Protein AF-A0A946E7R5-F1 (afdb_monomer)

pLDDT: mean 82.39, std 11.54, range [50.66, 95.69]

Structure (mmCIF, N/CA/C/O backbone):
data_AF-A0A946E7R5-F1
#
_entry.id   AF-A0A946E7R5-F1
#
loop_
_atom_site.group_PDB
_atom_site.id
_atom_site.type_symbol
_atom_site.label_atom_id
_atom_site.label_alt_id
_atom_site.label_comp_id
_atom_site.label_asym_id
_atom_site.label_entity_id
_atom_site.label_seq_id
_atom_site.pdbx_PDB_ins_code
_atom_site.Cartn_x
_atom_site.Cartn_y
_atom_site.Cartn_z
_atom_site.occupancy
_atom_site.B_iso_or_equiv
_atom_site.auth_seq_id
_atom_site.auth_comp_id
_atom_site.auth_asym_id
_atom_site.auth_atom_id
_atom_site.pdbx_PDB_model_num
ATOM 1 N N . MET A 1 1 ? -0.684 -18.445 -13.134 1.00 61.75 1 MET A N 1
ATOM 2 C CA . MET A 1 1 ? -0.556 -17.909 -11.759 1.00 61.75 1 MET A CA 1
ATOM 3 C C . MET A 1 1 ? -0.298 -16.400 -11.763 1.00 61.75 1 MET A C 1
ATOM 5 O O . MET A 1 1 ? -1.142 -15.678 -11.256 1.00 61.75 1 MET A O 1
ATOM 9 N N . ALA A 1 2 ? 0.750 -15.891 -12.428 1.00 61.50 2 ALA A N 1
ATOM 10 C CA . ALA A 1 2 ? 1.014 -14.440 -12.523 1.00 61.50 2 ALA A CA 1
ATOM 11 C C . ALA A 1 2 ? -0.125 -13.609 -13.164 1.00 61.50 2 ALA A C 1
ATOM 13 O O . ALA A 1 2 ? -0.419 -12.514 -12.703 1.00 61.50 2 ALA A O 1
ATOM 14 N N . TYR A 1 3 ? -0.816 -14.150 -14.176 1.00 63.28 3 TYR A N 1
ATOM 15 C CA . TYR A 1 3 ? -1.944 -13.479 -14.844 1.00 63.28 3 TYR A CA 1
ATOM 16 C C . TYR A 1 3 ? -3.080 -13.091 -13.882 1.00 63.28 3 TYR A C 1
ATOM 18 O O . TYR A 1 3 ? -3.590 -11.977 -13.950 1.00 63.28 3 TYR A O 1
ATOM 26 N N . GLY A 1 4 ? -3.444 -13.995 -12.965 1.00 66.94 4 GLY A N 1
ATOM 27 C CA . GLY A 1 4 ? -4.511 -13.750 -11.994 1.00 66.94 4 GLY A CA 1
ATOM 28 C C . GLY A 1 4 ? -4.110 -12.706 -10.959 1.00 66.94 4 GLY A C 1
ATOM 29 O O . GLY A 1 4 ? -4.918 -11.852 -10.627 1.00 66.94 4 GLY A O 1
ATOM 30 N N . ILE A 1 5 ? -2.844 -12.720 -10.525 1.00 64.00 5 ILE A N 1
ATOM 31 C CA . ILE A 1 5 ? -2.282 -11.775 -9.546 1.00 64.00 5 ILE A CA 1
ATOM 32 C C . ILE A 1 5 ? -2.181 -10.351 -10.115 1.00 64.00 5 ILE A C 1
ATOM 34 O O . ILE A 1 5 ? -2.288 -9.395 -9.353 1.00 64.00 5 ILE A O 1
ATOM 38 N N . LEU A 1 6 ? -2.045 -10.198 -11.433 1.00 67.06 6 LEU A N 1
ATOM 39 C CA . LEU A 1 6 ? -1.878 -8.902 -12.098 1.00 67.06 6 LEU A CA 1
ATOM 40 C C . LEU A 1 6 ? -3.137 -8.401 -12.826 1.00 67.06 6 LEU A C 1
ATOM 42 O O . LEU A 1 6 ? -3.045 -7.478 -13.635 1.00 67.06 6 LEU A O 1
ATOM 46 N N . ASP A 1 7 ? -4.297 -9.017 -12.576 1.00 65.50 7 ASP A N 1
ATOM 47 C CA . ASP A 1 7 ? -5.580 -8.696 -13.227 1.00 65.50 7 ASP A CA 1
ATOM 48 C C . ASP A 1 7 ? -5.491 -8.669 -14.762 1.00 65.50 7 ASP A C 1
ATOM 50 O O . ASP A 1 7 ? -6.033 -7.795 -15.437 1.00 65.50 7 ASP A O 1
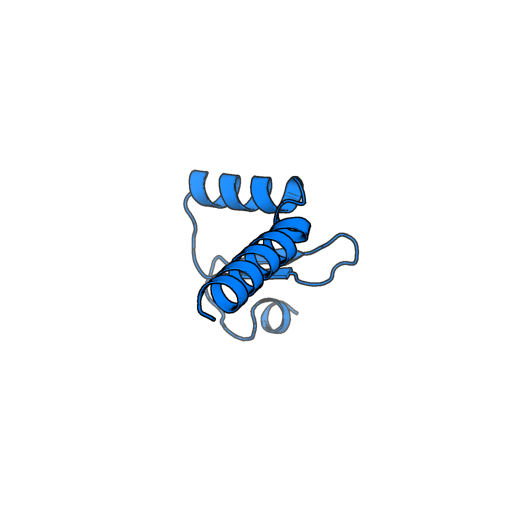ATOM 54 N N . GLY A 1 8 ? -4.730 -9.608 -15.328 1.00 64.44 8 GLY A N 1
ATOM 55 C CA . GLY A 1 8 ? -4.511 -9.726 -16.769 1.00 64.44 8 GLY A CA 1
ATOM 56 C C . GLY A 1 8 ? -3.700 -8.597 -17.412 1.00 64.44 8 GLY A C 1
ATOM 57 O O . GLY A 1 8 ? -3.405 -8.663 -18.605 1.00 64.44 8 GLY A O 1
ATOM 58 N N . LYS A 1 9 ? -3.278 -7.591 -16.642 1.00 63.75 9 LYS A N 1
ATOM 59 C CA . LYS A 1 9 ? -2.426 -6.497 -17.105 1.00 63.75 9 LYS A CA 1
ATOM 60 C C . LYS A 1 9 ? -0.960 -6.875 -16.884 1.00 63.75 9 LYS A C 1
ATOM 62 O O . LYS A 1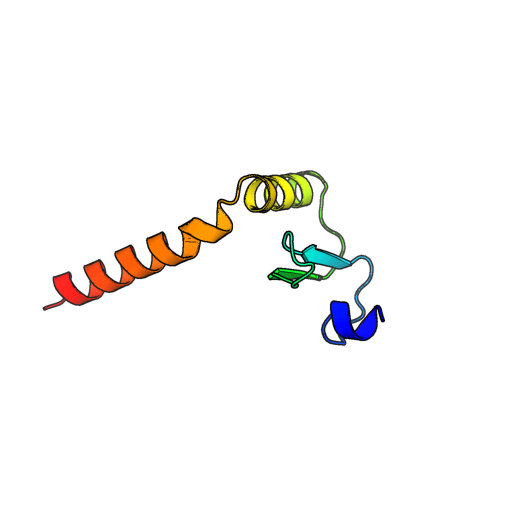 9 ? -0.391 -6.671 -15.814 1.00 63.75 9 LYS A O 1
ATOM 67 N N . LEU A 1 10 ? -0.359 -7.479 -17.905 1.00 63.62 10 LEU A N 1
ATOM 68 C CA . LEU A 1 10 ? 1.025 -7.962 -17.908 1.00 63.62 10 LEU A CA 1
ATOM 69 C C . LEU A 1 10 ? 2.025 -6.818 -18.162 1.00 63.62 10 LEU A C 1
ATOM 71 O O . LEU A 1 10 ? 2.703 -6.802 -19.185 1.00 63.62 10 LEU A O 1
ATOM 75 N N . SER A 1 11 ? 2.118 -5.847 -17.250 1.00 68.69 11 SER A N 1
ATOM 76 C CA . SER A 1 11 ? 3.239 -4.895 -17.257 1.00 68.69 11 SER A CA 1
ATOM 77 C C . SER A 1 11 ? 4.379 -5.410 -16.374 1.00 68.69 11 SER A C 1
ATOM 79 O O . SER A 1 11 ? 4.145 -5.933 -15.282 1.00 68.69 11 SER A O 1
ATOM 81 N N . TYR A 1 12 ? 5.620 -5.298 -16.854 1.00 70.75 12 TYR A N 1
ATOM 82 C CA . TYR A 1 12 ? 6.809 -5.733 -16.121 1.00 70.75 12 TYR A CA 1
ATOM 83 C C . TYR A 1 12 ? 7.713 -4.537 -15.782 1.00 70.75 12 TYR A C 1
ATOM 85 O O . TYR A 1 12 ? 7.962 -3.709 -16.661 1.00 70.75 12 TYR A O 1
ATOM 93 N N . PRO A 1 13 ? 8.247 -4.450 -14.552 1.00 86.25 13 PRO A N 1
ATOM 94 C CA . PRO A 1 13 ? 7.846 -5.214 -13.371 1.00 86.25 13 PRO A CA 1
ATOM 95 C C . PRO A 1 13 ? 6.465 -4.763 -12.858 1.00 86.25 13 PRO A C 1
ATOM 97 O O . PRO A 1 13 ? 6.008 -3.662 -13.159 1.00 86.25 13 PRO A O 1
ATOM 100 N N . SER A 1 14 ? 5.813 -5.615 -12.070 1.00 86.38 14 SER A N 1
ATOM 101 C CA . SER A 1 14 ? 4.609 -5.277 -11.303 1.00 86.38 14 SER A CA 1
ATOM 102 C C . SER A 1 14 ? 4.748 -5.795 -9.875 1.00 86.38 14 SER A C 1
ATOM 104 O O . SER A 1 14 ? 5.407 -6.808 -9.642 1.00 86.38 14 SER A O 1
ATOM 106 N N . TYR A 1 15 ? 4.097 -5.119 -8.931 1.00 89.62 15 TYR A N 1
ATOM 107 C CA . TYR A 1 15 ? 4.176 -5.416 -7.502 1.00 89.62 15 TYR A CA 1
ATOM 108 C C . TYR A 1 15 ? 2.775 -5.675 -6.954 1.00 89.62 15 TYR A C 1
ATOM 110 O O . TYR A 1 15 ? 1.911 -4.805 -7.043 1.00 89.62 15 TYR A O 1
ATOM 118 N N . ALA A 1 16 ? 2.547 -6.852 -6.379 1.00 91.25 16 ALA A N 1
ATOM 119 C CA . ALA A 1 16 ? 1.312 -7.167 -5.667 1.00 91.25 16 ALA A CA 1
ATOM 120 C C . ALA A 1 16 ? 1.554 -7.069 -4.159 1.00 91.25 16 ALA A C 1
ATOM 122 O O . ALA A 1 16 ? 2.487 -7.685 -3.645 1.00 91.25 16 ALA A O 1
ATOM 123 N N . ILE A 1 17 ? 0.713 -6.306 -3.463 1.00 92.81 17 ILE A N 1
ATOM 124 C CA . ILE A 1 17 ? 0.702 -6.243 -2.002 1.00 92.81 17 ILE A CA 1
ATOM 125 C C . ILE A 1 17 ? -0.374 -7.199 -1.499 1.00 92.81 17 ILE A C 1
ATOM 127 O O . ILE A 1 17 ? -1.523 -7.144 -1.948 1.00 92.81 17 ILE A O 1
ATOM 131 N N . MET A 1 18 ? 0.012 -8.075 -0.579 1.00 92.00 18 MET A N 1
ATOM 132 C CA . MET A 1 18 ? -0.849 -9.088 0.023 1.00 92.00 18 MET A CA 1
ATOM 133 C C . MET A 1 18 ? -0.913 -8.878 1.533 1.00 92.00 18 MET A C 1
ATOM 135 O O . MET A 1 18 ? 0.038 -8.366 2.124 1.00 92.00 18 MET A O 1
ATOM 139 N N . ASP A 1 19 ? -2.036 -9.253 2.132 1.00 88.94 19 ASP A N 1
ATOM 140 C CA . ASP A 1 19 ? -2.182 -9.311 3.580 1.00 88.94 19 ASP A CA 1
ATOM 141 C C . ASP A 1 19 ? -1.631 -10.629 4.158 1.00 88.94 19 ASP A C 1
ATOM 143 O O . ASP A 1 19 ? -1.120 -11.501 3.448 1.00 88.94 19 ASP A O 1
ATOM 147 N N . GLU A 1 20 ? -1.752 -10.771 5.475 1.00 88.75 20 GLU A N 1
ATOM 148 C CA . GLU A 1 20 ? -1.299 -11.933 6.246 1.00 88.75 20 GLU A CA 1
ATOM 149 C C . GLU A 1 20 ? -1.997 -13.245 5.836 1.00 88.75 20 GLU A C 1
ATOM 151 O O . GLU A 1 20 ? -1.436 -14.326 6.002 1.00 88.75 20 GLU A O 1
ATOM 156 N N . ASN A 1 21 ? -3.195 -13.158 5.248 1.00 92.12 21 ASN A N 1
ATOM 157 C CA . ASN A 1 21 ? -3.986 -14.294 4.775 1.00 92.12 21 ASN A CA 1
ATOM 158 C C . ASN A 1 21 ? -3.756 -14.591 3.285 1.00 92.12 21 ASN A C 1
ATOM 160 O O . ASN A 1 21 ? -4.524 -15.341 2.682 1.00 92.12 21 ASN A O 1
ATOM 164 N N . GLN A 1 22 ? -2.719 -14.000 2.678 1.00 87.56 22 GLN A N 1
ATOM 165 C CA . GLN A 1 22 ? -2.429 -14.076 1.242 1.00 87.56 22 GLN A CA 1
ATOM 166 C C . GLN A 1 22 ? -3.542 -13.486 0.360 1.00 87.56 22 GLN A C 1
ATOM 168 O O . GLN A 1 22 ? -3.569 -13.717 -0.853 1.00 87.56 22 GLN A O 1
ATOM 173 N N . ALA A 1 23 ? -4.450 -12.694 0.934 1.00 88.81 23 ALA A N 1
ATOM 174 C CA . ALA A 1 23 ? -5.427 -11.957 0.160 1.00 88.81 23 ALA A CA 1
ATOM 175 C C . ALA A 1 23 ? -4.754 -10.724 -0.449 1.00 88.81 23 ALA A C 1
ATOM 177 O O . ALA A 1 23 ? -4.008 -9.985 0.195 1.00 88.81 23 ALA A O 1
ATOM 178 N N . ARG A 1 24 ? -5.001 -10.492 -1.737 1.00 89.75 24 ARG A N 1
ATOM 179 C CA . ARG A 1 24 ? -4.403 -9.374 -2.467 1.00 89.75 24 ARG A CA 1
ATOM 180 C C . ARG A 1 24 ? -5.110 -8.067 -2.118 1.00 89.75 24 ARG A C 1
ATOM 182 O O . ARG A 1 24 ? -6.294 -7.918 -2.406 1.00 89.75 24 ARG A O 1
ATOM 189 N N . LEU A 1 25 ? -4.354 -7.102 -1.600 1.00 90.19 25 LEU A N 1
ATOM 190 C CA . LEU A 1 25 ? -4.844 -5.762 -1.275 1.00 90.19 25 LEU A CA 1
ATOM 191 C C . LEU A 1 25 ? -4.821 -4.842 -2.500 1.00 90.19 25 LEU A C 1
ATOM 193 O O . LEU A 1 25 ? -5.809 -4.181 -2.810 1.00 90.19 25 LEU A O 1
ATOM 197 N N . VAL A 1 26 ? -3.690 -4.791 -3.209 1.00 90.12 26 VAL A N 1
ATOM 198 C CA . VAL A 1 26 ? -3.504 -3.908 -4.370 1.00 90.12 26 VAL A CA 1
ATOM 199 C C . VAL A 1 26 ? -2.417 -4.439 -5.301 1.00 90.12 26 VAL A C 1
ATO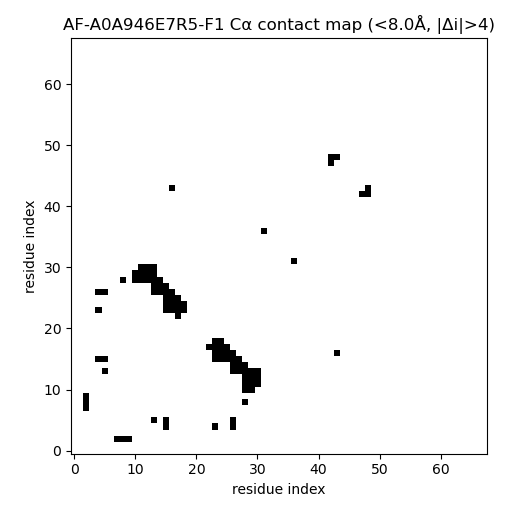M 201 O O . VAL A 1 26 ? -1.518 -5.165 -4.879 1.00 90.12 26 VAL A O 1
ATOM 204 N N . THR A 1 27 ? -2.483 -4.052 -6.576 1.00 90.31 27 THR A N 1
ATOM 205 C CA . THR A 1 27 ? -1.416 -4.282 -7.556 1.00 90.31 27 THR A CA 1
ATOM 206 C C . THR A 1 27 ? -0.931 -2.963 -8.139 1.00 90.31 27 THR A C 1
ATOM 208 O O . THR A 1 27 ? -1.708 -2.198 -8.709 1.00 90.31 27 THR A O 1
ATOM 211 N N . TYR A 1 28 ? 0.372 -2.720 -8.046 1.00 89.50 28 TYR A N 1
ATOM 212 C CA . TYR A 1 28 ? 1.051 -1.608 -8.690 1.00 89.50 28 TYR A CA 1
ATOM 213 C C . TYR A 1 28 ? 1.708 -2.073 -9.983 1.00 89.50 28 TYR A C 1
ATOM 215 O O . TYR A 1 28 ? 2.646 -2.866 -9.978 1.00 89.50 28 TYR A O 1
ATOM 223 N N . GLN A 1 29 ? 1.212 -1.532 -11.087 1.00 88.56 29 GLN A N 1
ATOM 224 C CA . GLN A 1 29 ? 1.728 -1.768 -12.429 1.00 88.56 29 GLN A CA 1
ATOM 225 C C . GLN A 1 29 ? 2.966 -0.898 -12.697 1.00 88.56 29 GLN A C 1
ATOM 227 O O . GLN A 1 29 ? 3.029 0.251 -12.234 1.00 88.56 29 GLN A O 1
ATOM 232 N N . GLY A 1 30 ? 3.903 -1.437 -13.478 1.00 86.56 30 GLY A N 1
ATOM 233 C CA . GLY A 1 30 ? 5.106 -0.752 -13.948 1.00 86.56 30 GLY A CA 1
ATOM 234 C C . GLY A 1 30 ? 6.209 -0.575 -12.899 1.00 86.56 30 GLY A C 1
ATOM 235 O O . GLY A 1 30 ? 5.973 -0.615 -11.687 1.00 86.56 30 GLY A O 1
ATOM 236 N N . ALA A 1 31 ? 7.426 -0.323 -13.394 1.00 88.75 31 ALA A N 1
ATOM 237 C CA . ALA A 1 31 ? 8.579 0.012 -12.564 1.00 88.75 31 ALA A CA 1
ATOM 238 C C .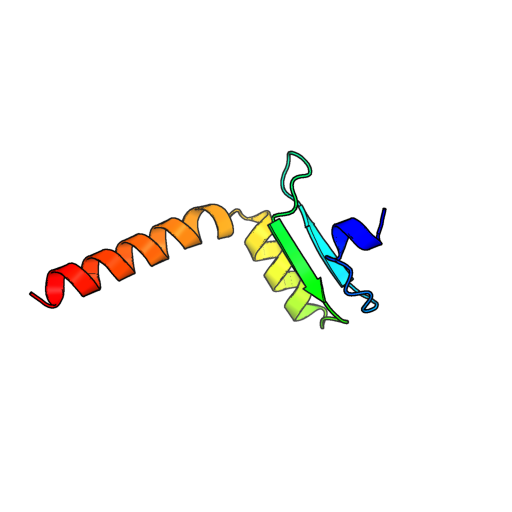 ALA A 1 31 ? 8.293 1.235 -11.688 1.00 88.75 31 ALA A C 1
ATOM 240 O O . ALA A 1 31 ? 7.719 2.230 -12.132 1.00 88.75 31 ALA A O 1
ATOM 241 N N . LYS A 1 32 ? 8.706 1.135 -10.430 1.00 88.88 32 LYS A N 1
ATOM 242 C CA . LYS A 1 32 ? 8.554 2.174 -9.417 1.00 88.88 32 LYS A CA 1
ATOM 243 C C . LYS A 1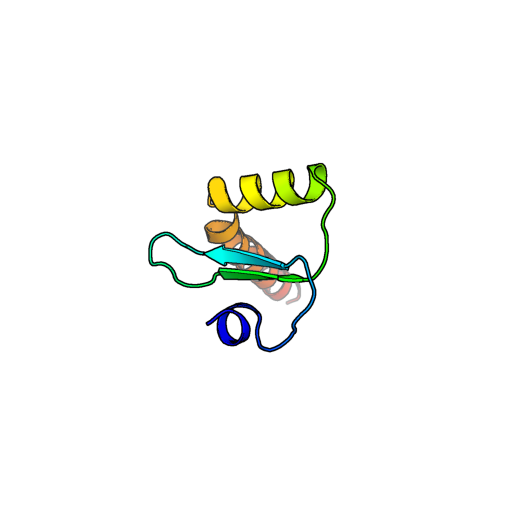 32 ? 9.953 2.562 -8.925 1.00 88.88 32 LYS A C 1
ATOM 245 O O . LYS A 1 32 ? 10.759 1.661 -8.680 1.00 88.88 32 LYS A O 1
ATOM 250 N N . PRO A 1 33 ? 10.249 3.860 -8.765 1.00 94.00 33 PRO A N 1
ATOM 251 C CA . PRO A 1 33 ? 11.431 4.323 -8.047 1.00 94.00 33 PRO A CA 1
ATOM 252 C C . PRO A 1 33 ? 11.519 3.738 -6.627 1.00 94.00 33 PRO A C 1
ATOM 254 O O . PRO A 1 33 ? 10.503 3.390 -6.016 1.00 94.00 33 PRO A O 1
ATOM 257 N N . ALA A 1 34 ? 12.740 3.613 -6.101 1.00 92.00 34 ALA A N 1
ATOM 258 C CA . ALA A 1 34 ? 12.993 2.953 -4.818 1.00 92.00 34 ALA A CA 1
ATOM 259 C C . ALA A 1 34 ? 12.329 3.675 -3.632 1.00 92.00 34 ALA A C 1
ATOM 261 O O . ALA A 1 34 ? 11.764 3.029 -2.752 1.00 92.00 34 ALA A O 1
ATOM 262 N N . ASP A 1 35 ? 12.346 5.004 -3.638 1.00 94.62 35 ASP A N 1
ATOM 263 C CA . ASP A 1 35 ? 11.652 5.869 -2.682 1.00 94.62 35 ASP A CA 1
ATOM 264 C C . ASP A 1 35 ? 10.135 5.639 -2.707 1.00 94.62 35 ASP A C 1
ATOM 266 O O . ASP A 1 35 ? 9.505 5.506 -1.656 1.00 94.62 35 ASP A O 1
ATOM 270 N N . GLN A 1 36 ? 9.553 5.486 -3.900 1.00 93.44 36 GLN A N 1
ATOM 271 C CA . GLN A 1 36 ? 8.128 5.209 -4.042 1.00 93.44 36 GLN A CA 1
ATOM 272 C C . GLN A 1 36 ? 7.757 3.821 -3.503 1.00 93.44 36 GLN A C 1
ATOM 274 O O . GLN A 1 36 ? 6.764 3.690 -2.786 1.00 93.44 36 GLN A O 1
ATOM 279 N N . ILE A 1 37 ? 8.548 2.786 -3.813 1.00 93.44 37 ILE A N 1
ATOM 280 C CA . ILE A 1 37 ? 8.334 1.446 -3.247 1.00 93.44 37 ILE A CA 1
ATOM 281 C C . ILE A 1 37 ? 8.492 1.469 -1.729 1.00 93.44 37 ILE A C 1
ATOM 283 O O . ILE A 1 37 ? 7.663 0.883 -1.041 1.00 93.44 37 ILE A O 1
ATOM 287 N N . MET A 1 38 ? 9.489 2.174 -1.192 1.00 95.38 38 MET A N 1
ATOM 288 C CA . MET A 1 38 ? 9.691 2.277 0.254 1.00 95.38 38 MET A CA 1
ATOM 289 C C . MET A 1 38 ? 8.472 2.889 0.954 1.00 95.38 38 MET A C 1
ATOM 291 O O . MET A 1 38 ? 8.004 2.346 1.951 1.00 95.38 38 MET A O 1
ATOM 295 N N . GLY A 1 39 ? 7.909 3.971 0.406 1.00 95.12 39 GLY A N 1
ATOM 296 C CA . GLY A 1 39 ? 6.690 4.581 0.941 1.00 95.12 39 GLY A CA 1
ATOM 297 C C . GLY A 1 39 ? 5.487 3.634 0.906 1.00 95.12 39 GLY A C 1
ATOM 298 O O . GLY A 1 39 ? 4.753 3.535 1.887 1.00 95.12 39 GLY A O 1
ATOM 299 N N . ILE A 1 40 ? 5.319 2.885 -0.191 1.00 94.12 40 ILE A N 1
ATOM 300 C CA . ILE A 1 40 ? 4.275 1.857 -0.316 1.00 94.12 40 ILE A CA 1
ATOM 301 C C . ILE A 1 40 ? 4.468 0.775 0.755 1.00 94.12 40 ILE A C 1
ATOM 303 O O . ILE A 1 40 ? 3.532 0.457 1.486 1.00 94.12 40 ILE A O 1
ATOM 307 N N . LEU A 1 41 ? 5.679 0.228 0.881 1.00 94.00 41 LEU A N 1
ATOM 308 C CA . LEU A 1 41 ? 5.982 -0.823 1.851 1.00 94.00 41 LEU A CA 1
ATOM 309 C C . LEU A 1 41 ? 5.784 -0.347 3.289 1.00 94.00 41 LEU A C 1
ATOM 311 O O . LEU A 1 41 ? 5.223 -1.089 4.086 1.00 94.00 41 LEU A O 1
ATOM 315 N N . LEU A 1 42 ? 6.182 0.882 3.619 1.00 95.69 42 LEU A N 1
ATOM 316 C CA . LEU A 1 42 ? 5.966 1.450 4.947 1.00 95.69 42 LEU A CA 1
ATOM 317 C C . LEU A 1 42 ? 4.472 1.616 5.246 1.00 95.69 42 LEU A C 1
ATOM 319 O O . LEU A 1 42 ? 4.021 1.222 6.317 1.00 95.69 42 LEU A O 1
ATOM 323 N N . PHE A 1 43 ? 3.694 2.152 4.303 1.00 94.25 43 PHE A N 1
ATOM 324 C CA . PHE A 1 43 ? 2.250 2.349 4.463 1.00 94.25 43 PHE A CA 1
ATOM 325 C C . PHE A 1 43 ? 1.510 1.032 4.735 1.00 94.25 43 PHE A C 1
ATOM 327 O O . PHE A 1 43 ? 0.693 0.950 5.654 1.00 94.25 43 PHE A O 1
ATOM 334 N N . PHE A 1 44 ? 1.815 -0.018 3.966 1.00 93.62 44 PHE A N 1
ATOM 335 C CA . PHE A 1 44 ? 1.189 -1.326 4.162 1.00 93.62 44 PHE A CA 1
ATOM 336 C C . PHE A 1 44 ? 1.771 -2.089 5.355 1.00 93.62 44 PHE A C 1
ATOM 338 O O . PHE A 1 44 ? 1.013 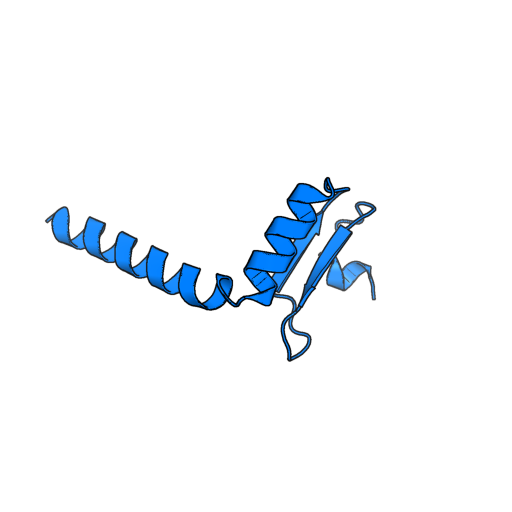-2.681 6.114 1.00 93.62 44 PHE A O 1
ATOM 345 N N . GLY A 1 45 ? 3.086 -2.028 5.569 1.00 92.12 45 GLY A N 1
ATOM 346 C CA . GLY A 1 45 ? 3.774 -2.715 6.664 1.00 92.12 45 GLY A CA 1
ATOM 347 C C . GLY A 1 45 ? 3.506 -2.122 8.049 1.00 92.12 45 GLY A C 1
ATOM 348 O O . GLY A 1 45 ? 3.720 -2.796 9.049 1.00 92.12 45 GLY A O 1
ATOM 349 N N . THR A 1 46 ? 3.015 -0.882 8.124 1.00 94.25 46 THR A N 1
ATOM 350 C CA . THR A 1 46 ? 2.566 -0.243 9.376 1.00 94.25 46 THR A CA 1
ATOM 351 C C . THR A 1 46 ? 1.045 -0.257 9.537 1.00 94.25 46 THR A C 1
ATOM 353 O O . THR A 1 46 ? 0.510 0.460 10.381 1.00 94.25 46 THR A O 1
ATOM 356 N N . ASP A 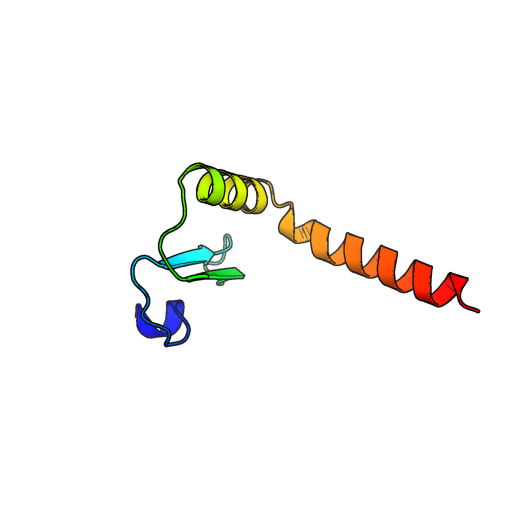1 47 ? 0.334 -1.049 8.724 1.00 92.06 47 ASP A N 1
ATOM 357 C CA . ASP A 1 47 ? -1.124 -1.208 8.774 1.00 92.06 47 ASP A CA 1
ATOM 358 C C . ASP A 1 47 ? -1.934 0.088 8.593 1.00 92.06 47 ASP A C 1
ATOM 360 O O . ASP A 1 47 ? -3.146 0.118 8.828 1.00 92.06 47 ASP A O 1
ATOM 364 N N . GLN A 1 48 ? -1.314 1.167 8.105 1.00 90.19 48 GLN A N 1
ATOM 365 C CA . GLN A 1 48 ? -1.986 2.457 7.914 1.00 90.19 48 GLN A CA 1
ATOM 366 C C . GLN A 1 48 ? -3.191 2.345 6.969 1.00 90.19 48 GLN A C 1
ATOM 368 O O . GLN A 1 48 ? -4.200 3.029 7.161 1.00 90.19 48 GLN A O 1
ATOM 373 N N . TYR A 1 49 ? -3.136 1.425 6.002 1.00 89.38 49 TYR A N 1
ATOM 374 C CA . TYR A 1 49 ? -4.238 1.147 5.080 1.00 89.38 49 TYR A CA 1
ATOM 375 C C . TYR A 1 49 ? -5.533 0.696 5.781 1.00 89.38 49 TYR A C 1
ATOM 377 O O . TYR A 1 49 ? -6.618 1.045 5.312 1.00 89.38 49 TYR A O 1
ATOM 385 N N . LYS A 1 50 ? -5.442 -0.015 6.918 1.00 88.88 50 LYS A N 1
ATOM 386 C CA . LYS A 1 50 ? -6.609 -0.500 7.681 1.00 88.88 50 LYS A CA 1
ATOM 387 C C . LYS A 1 50 ? -7.414 0.666 8.270 1.00 88.88 50 LYS A C 1
ATOM 389 O O . LYS A 1 50 ? -8.640 0.621 8.327 1.00 88.88 50 LYS A O 1
ATOM 394 N N . TYR A 1 51 ? -6.732 1.740 8.668 1.00 87.12 51 TYR A N 1
ATOM 395 C CA . TYR A 1 51 ? -7.346 2.914 9.298 1.00 87.12 51 TYR A CA 1
ATOM 396 C C . TYR A 1 51 ? -7.730 4.004 8.298 1.00 87.12 51 TYR A C 1
ATOM 398 O O . TYR A 1 51 ? -8.651 4.783 8.553 1.00 87.12 51 TYR A O 1
ATOM 406 N N . TYR A 1 52 ? -7.050 4.050 7.151 1.00 83.62 52 TYR A N 1
ATOM 407 C CA . TYR A 1 52 ? -7.267 5.067 6.128 1.00 83.62 52 TYR A CA 1
ATOM 408 C C . TYR A 1 52 ? -8.720 5.101 5.630 1.00 83.62 52 TYR A C 1
ATOM 410 O O . TYR A 1 52 ? -9.309 6.175 5.502 1.00 83.62 52 TYR A O 1
ATOM 418 N N . HIS A 1 53 ? -9.336 3.932 5.434 1.00 75.50 53 HIS A N 1
ATOM 419 C CA . HIS A 1 53 ? -10.728 3.841 4.989 1.00 75.50 53 HIS A CA 1
ATOM 420 C C . HIS A 1 53 ? -11.702 4.471 5.995 1.00 75.50 53 HIS A C 1
ATOM 422 O O . HIS A 1 53 ? -12.558 5.270 5.620 1.00 75.50 53 HIS A O 1
ATOM 428 N N . ASN A 1 54 ? -11.516 4.174 7.284 1.00 78.00 54 ASN A N 1
ATOM 429 C CA . ASN A 1 54 ? -12.348 4.703 8.366 1.00 78.00 54 ASN A CA 1
ATOM 430 C C . ASN A 1 54 ? -12.185 6.218 8.521 1.00 78.00 54 ASN A C 1
ATOM 432 O O . ASN A 1 54 ? -13.162 6.928 8.762 1.00 78.00 54 ASN A O 1
ATOM 436 N N . TYR A 1 55 ? -10.962 6.724 8.349 1.00 77.50 55 TYR A N 1
ATOM 437 C CA . TYR A 1 55 ? -10.686 8.156 8.372 1.00 77.50 55 TYR A CA 1
ATOM 438 C C . TYR A 1 55 ? -11.425 8.894 7.249 1.00 77.50 55 TYR A C 1
ATOM 440 O O . TYR A 1 55 ? -12.135 9.865 7.522 1.00 77.50 55 TYR A O 1
ATOM 448 N N . LEU A 1 56 ? -11.321 8.405 6.007 1.00 78.00 56 LEU A N 1
ATOM 449 C CA . LEU A 1 56 ? -12.013 8.999 4.861 1.00 78.00 56 LEU A CA 1
ATOM 450 C C . LEU A 1 56 ? -13.534 8.951 5.021 1.00 78.00 56 LEU A C 1
ATOM 452 O O . L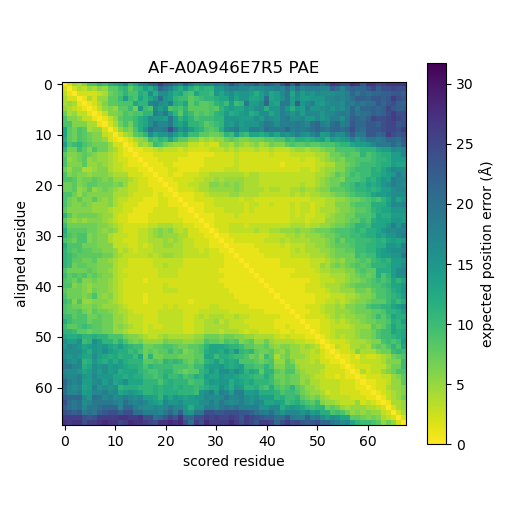EU A 1 56 ? -14.201 9.962 4.811 1.00 78.00 56 LEU A O 1
ATOM 456 N N . TYR A 1 57 ? -14.083 7.814 5.454 1.00 75.75 57 TYR A N 1
ATOM 457 C CA . TYR A 1 57 ? -15.518 7.681 5.723 1.00 75.75 57 TYR A CA 1
ATOM 458 C C . TYR A 1 57 ? -15.998 8.655 6.802 1.00 75.75 57 TYR A C 1
ATOM 460 O O . TYR A 1 57 ? -17.036 9.302 6.654 1.00 75.75 57 TYR A O 1
ATOM 468 N N . GLY A 1 58 ? -15.228 8.805 7.880 1.00 80.38 58 GLY A N 1
ATOM 469 C CA . GLY A 1 58 ? -15.526 9.765 8.937 1.00 80.38 58 GLY A CA 1
ATOM 470 C C . GLY A 1 58 ? -15.515 11.211 8.438 1.00 80.38 58 GLY A C 1
ATOM 471 O O . GLY A 1 58 ? -16.383 11.996 8.818 1.00 80.38 58 GLY A O 1
ATOM 472 N N . GLN A 1 59 ? -14.566 11.574 7.571 1.00 80.12 59 GLN A N 1
ATOM 473 C CA . GLN A 1 59 ? -14.525 12.904 6.956 1.00 80.12 59 GLN A CA 1
ATOM 474 C C . GLN A 1 59 ? -15.695 13.140 6.000 1.00 80.12 59 GLN A C 1
ATOM 476 O O . GLN A 1 59 ? -16.329 14.191 6.069 1.00 80.12 59 GLN A O 1
ATOM 481 N N . TRP A 1 60 ? -16.009 12.158 5.158 1.00 78.44 60 TRP A N 1
ATOM 482 C CA . TRP A 1 60 ? -17.126 12.212 4.221 1.00 78.44 60 TRP A CA 1
ATOM 483 C C . TRP A 1 60 ? -18.462 12.441 4.939 1.00 78.44 60 TRP A C 1
ATOM 485 O O . TRP A 1 60 ? -19.204 13.368 4.614 1.00 78.44 60 TRP A O 1
ATOM 495 N N . ASN A 1 61 ? -18.730 11.671 5.997 1.00 78.94 61 ASN A N 1
ATOM 496 C CA . ASN A 1 61 ? -19.959 11.805 6.780 1.00 78.94 61 ASN A CA 1
ATOM 497 C C . ASN A 1 61 ? -20.067 13.166 7.487 1.00 78.94 61 ASN A C 1
ATOM 499 O O . ASN A 1 61 ? -21.157 13.733 7.557 1.00 78.94 61 ASN A O 1
ATOM 503 N N . LYS A 1 62 ? -18.947 13.717 7.976 1.00 80.50 62 LYS A N 1
ATOM 504 C CA . LYS A 1 62 ? -18.909 15.062 8.578 1.00 80.50 62 LYS A CA 1
ATO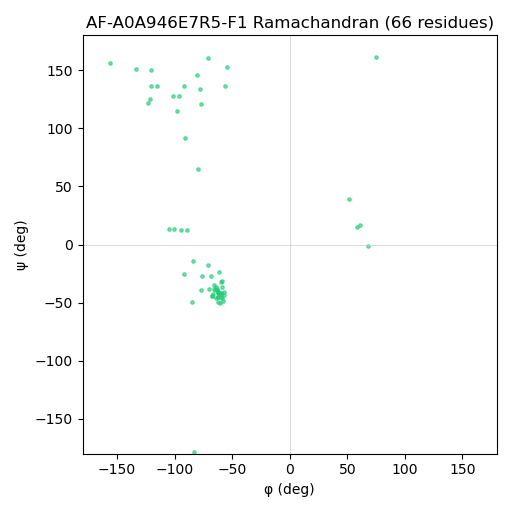M 505 C C . LYS A 1 62 ? -19.226 16.159 7.562 1.00 80.50 62 LYS A C 1
ATOM 507 O O . LYS A 1 62 ? -19.931 17.101 7.904 1.00 80.50 62 LYS A O 1
ATOM 512 N N . GLN A 1 63 ? -18.746 16.038 6.325 1.00 79.06 63 GLN A N 1
ATOM 513 C CA . GLN A 1 63 ? -19.065 16.999 5.264 1.00 79.06 63 GLN A CA 1
ATOM 514 C C . GLN A 1 63 ? -20.553 16.946 4.889 1.00 79.06 63 GLN A C 1
ATOM 516 O O . GLN A 1 63 ? -21.192 17.988 4.782 1.00 79.06 63 GLN A O 1
ATOM 521 N N . ILE A 1 64 ? -21.133 15.745 4.779 1.00 78.38 64 ILE A N 1
ATOM 522 C CA . ILE A 1 64 ? -22.571 15.577 4.508 1.00 78.38 64 ILE A CA 1
ATOM 523 C C . ILE A 1 64 ? -23.432 16.154 5.639 1.00 78.38 64 ILE A C 1
ATOM 525 O O . ILE A 1 64 ? -24.479 16.739 5.367 1.00 78.38 64 ILE A O 1
ATOM 529 N N . SER A 1 65 ? -23.024 15.999 6.903 1.00 70.88 65 SER A N 1
ATOM 530 C CA . SER A 1 65 ? -23.806 16.513 8.034 1.00 70.88 65 SER A CA 1
ATOM 531 C C . SER A 1 65 ? -23.687 18.026 8.223 1.00 70.88 65 SER A C 1
ATOM 533 O O . SER A 1 65 ? -24.598 18.617 8.783 1.00 70.88 65 SER A O 1
ATOM 535 N N . GLN A 1 66 ? -22.574 18.642 7.809 1.00 64.25 66 GLN A N 1
ATOM 536 C CA . GLN A 1 66 ? -22.351 20.095 7.897 1.00 64.25 66 GLN A CA 1
ATOM 537 C C . GLN A 1 66 ? -22.956 20.872 6.717 1.00 64.25 66 GLN A C 1
ATOM 539 O O . GLN A 1 66 ? -23.061 22.092 6.784 1.00 64.25 66 GLN A O 1
ATOM 544 N N . GLY A 1 67 ? -23.341 20.181 5.639 1.00 60.19 67 GLY A N 1
ATOM 545 C CA . GLY A 1 67 ? -24.042 20.756 4.486 1.00 60.19 67 GLY A CA 1
ATOM 546 C C . GLY A 1 67 ? -25.574 20.760 4.595 1.00 60.19 67 GLY A C 1
ATOM 547 O O . GLY A 1 67 ? -26.235 20.958 3.577 1.00 60.19 67 GLY A O 1
ATOM 548 N N . LYS A 1 68 ? -26.136 20.499 5.781 1.00 50.66 68 LYS A N 1
ATOM 549 C CA . LYS A 1 68 ? -27.567 20.622 6.110 1.00 50.66 68 LYS A CA 1
ATOM 550 C C . LYS A 1 68 ? -27.765 21.721 7.143 1.00 50.66 68 LYS A C 1
ATOM 552 O O . LYS A 1 68 ? -28.835 22.359 7.082 1.00 50.66 68 LYS A O 1
#

Solvent-accessible surface area (backbone atoms only — not comparable to full-atom values): 4192 Å² total; per-residue (Å²): 113,69,53,72,69,43,75,69,57,88,47,79,52,57,47,71,45,58,50,98,84,71,48,76,76,49,68,46,73,41,79,68,58,69,68,59,48,49,53,52,50,50,40,60,75,66,50,48,64,75,51,48,58,58,53,51,51,53,51,53,53,51,54,63,65,73,74,109

Nearest PDB structures (foldseek):
  4hqs-assembly1_A  TM=7.049E-01  e=1.907E-01  Streptococcus pneumoniae TIGR4
  6ous-assembly1_F  TM=2.763E-01  e=3.272E+00  Human respiratory syncytial virus A2
  6ous-assembly2_H  TM=2.288E-01  e=3.272E+00  Human respiratory syncytial virus A2

Foldseek 3Di:
DVCVQQVNPPAPPKDWDADPVRHTDDIGHDDDDPVRVVVVCCCVVVVVVVCVVVVVVVVVVVVVVVVD

Secondary structure (DSSP, 8-state):
-HHHHTTT---SSEEEEE-TTS-EEEEEES---HHHHHHHHHHHHTTHHHHHHHHHHHHHHHHHHHT-

Radius of gyration: 15.94 Å; Cα contacts (8 Å, |Δi|>4): 46; chains: 1; bounding box: 41×39×27 Å

Sequence (68 aa):
MAYGILDGKLSYPSYAIMDENQARLVTYQGAKPADQIMGILLFFGTDQYKYYHNYLYGQWNKQISQGK

Mean predicted aligned error: 8.12 Å